Protein AF-A0A7S1VS96-F1 (afdb_monomer_lite)

pLDDT: mean 72.99, std 24.32, range [34.59, 98.38]

Radius of gyration: 31.75 Å; chains: 1; bounding box: 62×70×64 Å

Structure (mmCIF, N/CA/C/O backbone):
data_AF-A0A7S1VS96-F1
#
_entry.id   AF-A0A7S1VS96-F1
#
loop_
_atom_site.group_PDB
_atom_site.id
_atom_site.type_symbol
_atom_site.label_atom_id
_atom_site.label_alt_id
_atom_site.label_comp_id
_atom_site.label_asym_id
_atom_site.label_entity_id
_atom_site.label_seq_id
_atom_site.pdbx_PDB_ins_code
_atom_site.Cartn_x
_atom_site.Cartn_y
_atom_site.Cartn_z
_atom_site.occupancy
_atom_site.B_iso_or_equiv
_atom_site.auth_seq_id
_atom_site.auth_comp_id
_atom_site.auth_asym_id
_atom_site.auth_atom_id
_atom_site.pdbx_PDB_model_num
ATOM 1 N N . TRP A 1 1 ? -6.668 -5.738 -14.631 1.00 80.56 1 TRP A N 1
ATOM 2 C CA . TRP A 1 1 ? -6.731 -5.222 -13.252 1.00 80.56 1 TRP A CA 1
ATOM 3 C C . TRP A 1 1 ? -5.543 -4.305 -13.036 1.00 80.56 1 TRP A C 1
ATOM 5 O O . TRP A 1 1 ? -4.427 -4.795 -13.108 1.00 80.56 1 TRP A O 1
ATOM 15 N N . GLU A 1 2 ? -5.762 -3.003 -12.850 1.00 93.81 2 GLU A N 1
ATOM 16 C CA . GLU A 1 2 ? -4.681 -2.027 -12.593 1.00 93.81 2 GLU A CA 1
ATOM 17 C C . GLU A 1 2 ? -4.220 -2.038 -11.129 1.00 93.81 2 GLU A C 1
ATOM 19 O O . GLU A 1 2 ? -3.064 -1.761 -10.830 1.00 93.81 2 GLU A O 1
ATOM 24 N N . LEU A 1 3 ? -5.107 -2.437 -10.219 1.00 96.62 3 LEU A N 1
ATOM 25 C CA . LEU A 1 3 ? -4.801 -2.693 -8.820 1.00 96.62 3 LEU A CA 1
ATOM 26 C C . LEU A 1 3 ? -5.069 -4.166 -8.520 1.00 96.62 3 LEU A C 1
ATOM 28 O O . LEU A 1 3 ? -6.156 -4.679 -8.786 1.00 96.62 3 LEU A O 1
ATOM 32 N N . SER A 1 4 ? -4.073 -4.837 -7.962 1.00 96.31 4 SER A N 1
ATOM 33 C CA . SER A 1 4 ? -4.179 -6.201 -7.454 1.00 96.31 4 SER A CA 1
ATOM 34 C C . SER A 1 4 ? -3.946 -6.181 -5.949 1.00 96.31 4 SER A C 1
ATOM 36 O O . SER A 1 4 ? -2.956 -5.612 -5.497 1.00 96.31 4 SER A O 1
ATOM 38 N N . SER A 1 5 ? -4.868 -6.745 -5.164 1.00 96.62 5 SER A N 1
ATOM 39 C CA . SER A 1 5 ? -4.817 -6.694 -3.699 1.00 96.62 5 SER A CA 1
ATOM 40 C C . SER A 1 5 ? -5.114 -8.048 -3.054 1.00 96.62 5 SER A C 1
ATOM 42 O O . SER A 1 5 ? -5.82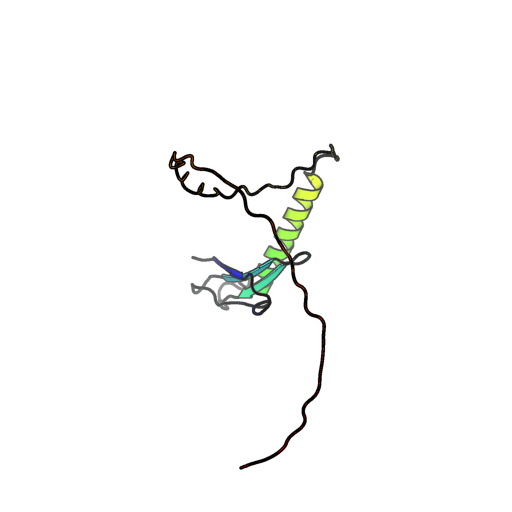7 -8.879 -3.617 1.00 96.62 5 SER A O 1
ATOM 44 N N . SER A 1 6 ? -4.564 -8.276 -1.861 1.00 94.56 6 SER A N 1
ATOM 45 C CA . SER A 1 6 ? -4.877 -9.457 -1.057 1.00 94.56 6 SER A CA 1
ATOM 46 C C . SER A 1 6 ? -4.700 -9.192 0.433 1.00 94.56 6 SER A C 1
ATOM 48 O O . SER A 1 6 ? -3.685 -8.624 0.847 1.00 94.56 6 SER A O 1
ATOM 50 N N . HIS A 1 7 ? -5.633 -9.703 1.230 1.00 93.06 7 HIS A N 1
ATOM 51 C CA . HIS A 1 7 ? -5.493 -9.792 2.677 1.00 93.06 7 HIS A CA 1
ATOM 52 C C . HIS A 1 7 ? -4.879 -11.141 3.073 1.00 93.06 7 HIS A C 1
ATOM 54 O O . HIS A 1 7 ? -5.353 -12.186 2.621 1.00 93.06 7 HIS A O 1
ATOM 60 N N . CYS A 1 8 ? -3.876 -11.139 3.950 1.00 83.31 8 CYS A N 1
ATOM 61 C CA . CYS A 1 8 ? -3.430 -12.348 4.643 1.00 83.31 8 CYS A CA 1
ATOM 62 C C . CYS A 1 8 ? -3.899 -12.283 6.098 1.00 83.31 8 CYS A C 1
ATOM 64 O O . CYS A 1 8 ? -3.873 -11.209 6.670 1.00 83.31 8 CYS A O 1
ATOM 66 N N . GLY A 1 9 ? -4.330 -13.403 6.689 1.00 80.31 9 GLY A N 1
ATOM 67 C CA . GLY A 1 9 ? -4.730 -13.481 8.106 1.00 80.31 9 GLY A CA 1
ATOM 68 C C . GLY A 1 9 ? -3.772 -14.292 8.987 1.00 80.31 9 GLY A C 1
ATOM 69 O O . GLY A 1 9 ? -4.055 -14.515 10.159 1.00 80.31 9 GLY A O 1
ATOM 70 N N . SER A 1 10 ? -2.662 -14.784 8.424 1.00 84.25 10 SER A N 1
ATOM 71 C CA . SER A 1 10 ? -1.649 -15.547 9.159 1.00 84.25 10 SER A CA 1
ATOM 72 C C . SER A 1 10 ? -0.472 -14.662 9.567 1.00 84.25 10 SER A C 1
ATOM 74 O O . SER A 1 10 ? 0.185 -14.077 8.707 1.00 84.25 10 SER A O 1
ATOM 76 N N . ALA A 1 11 ? -0.142 -14.636 10.862 1.00 78.25 11 ALA A N 1
ATOM 77 C CA . ALA A 1 11 ? 1.008 -13.898 11.399 1.00 78.25 11 ALA A CA 1
ATOM 78 C C . ALA A 1 11 ? 2.358 -14.357 10.810 1.00 78.25 11 ALA A C 1
ATOM 80 O O . ALA A 1 11 ? 3.322 -13.596 10.779 1.00 78.25 11 ALA A O 1
ATOM 81 N N . SER A 1 12 ? 2.434 -15.584 10.278 1.00 81.94 12 SER A N 1
ATOM 82 C CA . SER A 1 12 ? 3.621 -16.083 9.564 1.00 81.94 12 SER A CA 1
ATOM 83 C C . SER A 1 12 ? 3.935 -15.303 8.277 1.00 81.94 12 SER A C 1
ATOM 85 O O . SER A 1 12 ? 5.002 -15.488 7.700 1.00 81.94 12 SER A O 1
ATOM 87 N N . LEU A 1 13 ? 3.011 -14.455 7.816 1.00 81.44 13 LEU A N 1
ATOM 88 C CA . LEU A 1 13 ? 3.060 -13.712 6.557 1.00 81.44 13 LEU A CA 1
ATOM 89 C C . LEU A 1 13 ? 2.847 -12.202 6.775 1.00 81.44 13 LEU A C 1
ATOM 91 O O . LEU A 1 13 ? 2.340 -11.504 5.901 1.00 81.44 13 LEU A O 1
ATOM 95 N N . ASP A 1 14 ? 3.275 -11.685 7.929 1.00 78.12 14 ASP A N 1
ATOM 96 C CA . ASP A 1 14 ? 3.108 -10.287 8.363 1.00 78.12 14 ASP A CA 1
ATOM 97 C C . ASP A 1 14 ? 3.582 -9.214 7.362 1.00 78.12 14 ASP A C 1
ATOM 99 O O . ASP A 1 14 ? 3.107 -8.077 7.407 1.00 78.12 14 ASP A O 1
ATOM 103 N N . PHE A 1 15 ? 4.509 -9.575 6.469 1.00 84.62 15 PHE A N 1
ATOM 104 C CA . PHE A 1 15 ? 5.050 -8.728 5.399 1.00 84.62 15 PHE A CA 1
ATOM 105 C C . PHE A 1 15 ? 4.867 -9.352 4.011 1.00 84.62 15 PHE A C 1
ATOM 107 O O . PHE A 1 15 ? 5.680 -9.129 3.110 1.00 84.62 15 PHE A O 1
ATOM 114 N N . PHE A 1 16 ? 3.817 -10.154 3.830 1.00 88.88 16 PHE A N 1
ATOM 115 C CA . PHE A 1 16 ? 3.488 -10.727 2.533 1.00 88.88 16 PHE A CA 1
ATOM 116 C C . PHE A 1 16 ? 3.254 -9.636 1.487 1.00 88.88 16 PHE A C 1
ATOM 118 O O . PHE A 1 16 ? 2.539 -8.661 1.713 1.00 88.88 16 PHE A O 1
ATOM 125 N N . GLY A 1 17 ? 3.845 -9.843 0.318 1.00 90.81 17 GLY A N 1
ATOM 126 C CA . GLY A 1 17 ? 3.681 -8.993 -0.843 1.00 90.81 17 GLY A CA 1
ATOM 127 C C . GLY A 1 17 ? 3.798 -9.822 -2.112 1.00 90.81 17 GLY A C 1
ATOM 128 O O . GLY A 1 17 ? 4.325 -10.934 -2.117 1.00 90.81 17 GLY A O 1
ATOM 129 N N . PHE A 1 18 ? 3.292 -9.265 -3.197 1.00 95.00 18 PHE A N 1
ATOM 130 C CA . PHE A 1 18 ? 3.339 -9.847 -4.530 1.00 95.00 18 PHE A CA 1
ATOM 131 C C . PHE A 1 18 ? 3.468 -8.704 -5.535 1.00 95.00 18 PHE A C 1
ATOM 133 O O . PHE A 1 18 ? 3.149 -7.559 -5.214 1.00 95.00 18 PHE A O 1
ATOM 140 N N . GLY A 1 19 ? 3.996 -8.993 -6.724 1.00 95.44 19 GLY A N 1
ATOM 141 C CA . GLY A 1 19 ? 4.141 -7.999 -7.788 1.00 95.44 19 GLY A CA 1
ATOM 142 C C . GLY A 1 19 ? 2.797 -7.611 -8.419 1.00 95.44 19 GLY A C 1
ATOM 143 O O . GLY A 1 19 ? 1.818 -8.342 -8.273 1.00 95.44 19 GLY A O 1
ATOM 144 N N . PRO A 1 20 ? 2.736 -6.499 -9.164 1.00 96.38 20 PRO A N 1
ATOM 145 C CA . PRO A 1 20 ? 1.543 -6.144 -9.923 1.00 96.38 20 PRO A CA 1
ATOM 146 C C . PRO A 1 20 ? 1.240 -7.189 -11.009 1.00 96.38 20 PRO A C 1
ATOM 148 O O . PRO A 1 20 ? 2.146 -7.746 -11.629 1.00 96.38 20 PRO A O 1
ATOM 151 N N . VAL A 1 21 ? -0.047 -7.429 -11.277 1.00 96.69 21 VAL A N 1
ATOM 152 C CA . VAL A 1 21 ? -0.503 -8.398 -12.301 1.00 96.69 21 VAL A CA 1
ATOM 153 C C . VAL A 1 21 ? -0.514 -7.834 -13.729 1.00 96.69 21 VAL A C 1
ATOM 155 O O . VAL A 1 21 ? -0.772 -8.565 -14.683 1.00 96.69 21 VAL A O 1
ATOM 158 N N . VAL A 1 22 ? -0.242 -6.535 -13.885 1.00 95.50 22 VAL A N 1
ATOM 159 C CA . VAL A 1 22 ? -0.097 -5.836 -15.171 1.00 95.50 22 VAL A CA 1
ATOM 160 C C . VAL A 1 22 ? 1.093 -4.878 -15.120 1.00 95.50 22 VAL A C 1
ATOM 162 O O . VAL A 1 22 ? 1.539 -4.495 -14.040 1.00 95.50 22 VAL A O 1
ATOM 165 N N . LYS A 1 23 ? 1.605 -4.483 -16.292 1.00 93.44 23 LYS A N 1
ATOM 166 C CA . LYS A 1 23 ? 2.814 -3.654 -16.435 1.00 93.44 23 LYS A CA 1
ATOM 167 C C . LYS A 1 23 ? 2.731 -2.329 -15.667 1.00 93.44 23 LYS A C 1
ATOM 169 O O . LYS A 1 23 ? 3.677 -1.991 -14.965 1.00 93.44 23 LYS A O 1
ATOM 174 N N . ASP A 1 24 ? 1.596 -1.645 -15.779 1.00 93.31 24 ASP A N 1
ATOM 175 C CA . ASP A 1 24 ? 1.403 -0.276 -15.288 1.00 93.31 24 ASP A CA 1
ATOM 176 C C . ASP A 1 24 ? 0.520 -0.243 -14.024 1.00 93.31 24 ASP A C 1
ATOM 178 O O . ASP A 1 24 ? -0.176 0.732 -13.750 1.00 93.31 24 ASP A O 1
ATOM 182 N N . GLY A 1 25 ? 0.510 -1.340 -13.260 1.00 95.50 25 GLY A N 1
ATOM 183 C CA . GLY A 1 25 ? -0.363 -1.523 -12.100 1.00 95.50 25 GLY A CA 1
ATOM 184 C C . GLY A 1 25 ? 0.366 -1.591 -10.761 1.00 95.50 25 GLY A C 1
ATOM 185 O O . GLY A 1 25 ? 1.591 -1.522 -10.691 1.00 95.50 25 GLY A O 1
ATOM 186 N N . PHE A 1 26 ? -0.412 -1.800 -9.698 1.00 97.56 26 PHE A N 1
ATOM 187 C CA . PHE A 1 26 ? 0.070 -1.948 -8.323 1.00 97.56 26 PHE A CA 1
ATOM 188 C C . PHE A 1 26 ? -0.300 -3.314 -7.727 1.00 97.56 26 PHE A C 1
ATOM 190 O O . PHE A 1 26 ? -1.392 -3.845 -7.962 1.00 97.56 26 PHE A O 1
ATOM 197 N N . GLY A 1 27 ? 0.609 -3.875 -6.930 1.00 97.50 27 GLY A N 1
ATOM 198 C CA . GLY A 1 27 ? 0.359 -5.009 -6.038 1.00 97.50 27 GLY A CA 1
ATOM 199 C C . GLY A 1 27 ? 0.269 -4.529 -4.590 1.00 97.50 27 GLY A C 1
ATOM 200 O O . GLY A 1 27 ? 1.148 -3.801 -4.134 1.00 97.50 27 GLY A O 1
ATOM 201 N N . VAL A 1 28 ? -0.787 -4.911 -3.869 1.00 97.19 28 VAL A N 1
ATOM 202 C CA . VAL A 1 28 ? -1.010 -4.514 -2.470 1.00 97.19 28 VAL A CA 1
ATOM 203 C C . VAL A 1 28 ? -1.301 -5.732 -1.598 1.00 97.19 28 VAL A C 1
ATOM 205 O O . VAL A 1 28 ? -2.398 -6.291 -1.618 1.00 97.19 28 VAL A O 1
ATOM 208 N N . GLY A 1 29 ? -0.321 -6.125 -0.791 1.00 96.12 29 GLY A N 1
ATOM 209 C CA . GLY A 1 29 ? -0.523 -7.063 0.311 1.00 96.12 29 GLY A CA 1
ATOM 210 C C . GLY A 1 29 ? -0.854 -6.296 1.586 1.00 96.12 29 GLY A C 1
ATOM 211 O O . GLY A 1 29 ? -0.195 -5.301 1.881 1.00 96.12 29 GLY A O 1
ATOM 212 N N . TYR A 1 30 ? -1.859 -6.728 2.346 1.00 95.38 30 TYR A N 1
ATOM 213 C CA . TYR A 1 30 ? -2.141 -6.121 3.646 1.00 95.38 30 TYR A CA 1
ATOM 214 C C . TYR A 1 30 ? -2.581 -7.132 4.708 1.00 95.38 30 TYR A C 1
ATOM 216 O O . TYR A 1 30 ? -3.111 -8.203 4.406 1.00 95.38 30 TYR A O 1
ATOM 224 N N . MET A 1 31 ? -2.354 -6.764 5.965 1.00 94.31 31 MET A N 1
ATOM 225 C CA . MET A 1 31 ? -2.723 -7.522 7.159 1.00 94.31 31 MET A CA 1
ATOM 226 C C . MET A 1 31 ? -3.341 -6.556 8.159 1.00 94.31 31 MET A C 1
ATOM 228 O O . MET A 1 31 ? -2.686 -5.601 8.589 1.00 94.31 31 MET A O 1
ATOM 232 N N . ILE A 1 32 ? -4.589 -6.812 8.536 1.00 93.25 32 ILE A N 1
ATOM 233 C CA . ILE A 1 32 ? -5.269 -6.038 9.572 1.00 93.25 32 ILE A CA 1
ATOM 234 C C . ILE A 1 32 ? -4.938 -6.672 10.922 1.00 93.25 32 ILE A C 1
ATOM 236 O O . ILE A 1 32 ? -5.191 -7.855 11.144 1.00 93.25 32 ILE A O 1
ATOM 240 N N . LYS A 1 33 ? -4.366 -5.875 11.821 1.00 90.94 33 LYS A N 1
ATOM 241 C CA . LYS A 1 33 ? -4.112 -6.233 13.217 1.00 90.94 33 LYS A CA 1
ATOM 242 C C . LYS A 1 33 ? -5.011 -5.393 14.120 1.00 90.94 33 LYS A C 1
ATOM 244 O O . LYS A 1 33 ? -5.760 -4.547 13.641 1.00 90.94 33 LYS A O 1
ATOM 249 N N . ASN A 1 34 ? -4.929 -5.627 15.427 1.00 92.31 34 ASN A N 1
ATOM 250 C CA . ASN A 1 34 ? -5.772 -4.926 16.398 1.00 92.31 34 ASN A CA 1
ATOM 251 C C . ASN A 1 34 ? -5.593 -3.401 16.336 1.00 92.31 34 ASN A C 1
ATOM 253 O O . ASN A 1 34 ? -6.583 -2.684 16.259 1.00 92.31 34 ASN A O 1
ATOM 257 N N . ASP A 1 35 ? -4.344 -2.926 16.312 1.00 93.62 35 ASP A N 1
ATOM 258 C CA . ASP A 1 35 ? -4.031 -1.490 16.408 1.00 93.62 35 ASP A CA 1
ATOM 259 C C . ASP A 1 35 ? -3.320 -0.936 15.165 1.00 93.62 35 ASP A C 1
ATOM 261 O O . ASP A 1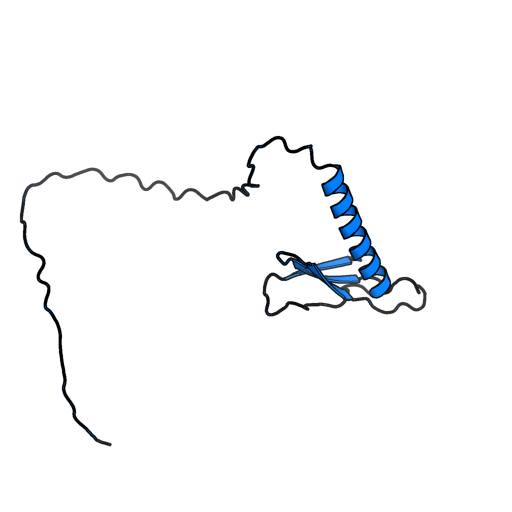 35 ? -3.050 0.260 15.067 1.00 93.62 35 ASP A O 1
ATOM 265 N N . THR A 1 36 ? -2.973 -1.800 14.209 1.00 93.12 36 THR A N 1
ATOM 266 C CA . THR A 1 36 ? -2.201 -1.426 13.021 1.00 93.12 36 THR A CA 1
ATOM 267 C C . THR A 1 36 ? -2.683 -2.162 11.780 1.00 93.12 36 THR A C 1
ATOM 269 O O . THR A 1 36 ? -3.279 -3.236 11.852 1.00 93.12 36 THR A O 1
ATOM 272 N N . ILE A 1 37 ? -2.387 -1.594 10.612 1.00 94.12 37 ILE A N 1
ATOM 273 C CA . ILE A 1 37 ? -2.533 -2.276 9.328 1.00 94.12 37 ILE A CA 1
ATOM 274 C C . ILE A 1 37 ? -1.151 -2.312 8.689 1.00 94.12 37 ILE A C 1
ATOM 276 O O . ILE A 1 37 ? -0.586 -1.269 8.359 1.00 94.12 37 ILE A O 1
ATOM 280 N N . ASN A 1 38 ? -0.600 -3.510 8.515 1.00 94.38 38 ASN A N 1
ATOM 281 C CA . ASN A 1 38 ? 0.629 -3.677 7.751 1.00 94.38 38 ASN A CA 1
ATOM 282 C C . ASN A 1 38 ? 0.268 -3.660 6.265 1.00 94.38 38 ASN A C 1
ATOM 284 O O . ASN A 1 38 ? -0.584 -4.440 5.842 1.00 94.38 38 ASN A O 1
ATOM 288 N N . VAL A 1 39 ? 0.917 -2.801 5.478 1.00 95.69 39 VAL A N 1
ATOM 289 C CA . VAL A 1 39 ? 0.681 -2.676 4.033 1.00 95.69 39 VAL A CA 1
ATOM 290 C C . VAL A 1 39 ? 2.006 -2.798 3.284 1.00 95.69 39 VAL A C 1
ATOM 292 O O . VAL A 1 39 ? 2.959 -2.076 3.568 1.00 95.69 39 VAL A O 1
ATOM 295 N N . GLN A 1 40 ? 2.050 -3.701 2.310 1.00 96.62 40 GLN A N 1
ATOM 296 C CA . GLN A 1 40 ? 3.129 -3.889 1.345 1.00 96.62 40 GLN A CA 1
ATOM 297 C C . GLN A 1 40 ? 2.640 -3.434 -0.026 1.00 96.62 40 GLN A C 1
ATOM 299 O O . GLN A 1 40 ? 1.672 -3.984 -0.552 1.00 96.62 40 GLN A O 1
ATOM 304 N N . VAL A 1 41 ? 3.319 -2.448 -0.611 1.00 97.56 41 VAL A N 1
ATOM 305 C CA . VAL A 1 41 ? 2.994 -1.912 -1.937 1.00 97.56 41 VAL A CA 1
ATOM 306 C C . VAL A 1 41 ? 4.129 -2.219 -2.898 1.00 97.56 41 VAL A C 1
ATOM 308 O O . VAL A 1 41 ? 5.287 -1.906 -2.628 1.00 97.56 41 VAL A O 1
ATOM 311 N N . THR A 1 42 ? 3.792 -2.781 -4.051 1.00 97.06 42 THR A N 1
ATOM 312 C CA . THR A 1 42 ? 4.733 -3.043 -5.136 1.00 97.06 42 THR A CA 1
ATOM 313 C C . THR A 1 42 ? 4.229 -2.426 -6.436 1.00 97.06 42 THR A C 1
ATOM 315 O O . THR A 1 42 ? 3.029 -2.299 -6.680 1.00 97.06 42 THR A O 1
ATOM 318 N N . THR A 1 43 ? 5.167 -2.027 -7.284 1.00 96.81 43 THR A N 1
ATOM 319 C CA . THR A 1 43 ? 4.909 -1.586 -8.654 1.00 96.81 43 THR A CA 1
ATOM 320 C C . THR A 1 43 ? 6.153 -1.839 -9.501 1.00 96.81 43 THR A C 1
ATOM 322 O O . THR A 1 43 ? 7.244 -2.049 -8.961 1.00 96.81 43 THR A O 1
ATOM 325 N N . ARG A 1 44 ? 6.008 -1.814 -10.826 1.00 93.94 44 ARG A N 1
ATOM 326 C CA . ARG A 1 44 ? 7.142 -1.749 -11.746 1.00 93.94 44 ARG A CA 1
ATOM 327 C C . ARG A 1 44 ? 7.512 -0.283 -11.975 1.00 93.94 44 ARG A C 1
ATOM 329 O O . ARG A 1 44 ? 6.640 0.568 -12.047 1.00 93.94 44 ARG A O 1
ATOM 336 N N . ALA A 1 45 ? 8.800 0.016 -12.114 1.00 87.81 45 ALA A N 1
ATOM 337 C CA . ALA A 1 45 ? 9.227 1.353 -12.513 1.00 87.81 45 ALA A CA 1
ATOM 338 C C . ALA A 1 45 ? 8.858 1.610 -13.985 1.00 87.81 45 ALA A C 1
ATOM 340 O O . ALA A 1 45 ? 9.225 0.821 -14.863 1.00 87.81 45 ALA A O 1
ATOM 341 N N . LEU A 1 46 ? 8.144 2.708 -14.241 1.00 88.19 46 LEU A N 1
ATOM 342 C CA . LEU A 1 46 ? 7.774 3.168 -15.578 1.00 88.19 46 LEU A CA 1
ATOM 343 C C . LEU A 1 46 ? 8.605 4.410 -15.943 1.00 88.19 46 LEU A C 1
ATOM 345 O O . LEU A 1 46 ? 8.588 5.375 -15.179 1.00 88.19 46 LEU A O 1
ATOM 349 N N . PRO A 1 47 ? 9.287 4.432 -17.103 1.00 87.19 47 PRO A N 1
ATOM 350 C CA . PRO A 1 47 ? 10.042 5.605 -17.553 1.00 87.19 47 PRO A CA 1
ATOM 351 C C . PRO A 1 47 ? 9.176 6.861 -17.724 1.00 87.19 47 PRO A C 1
ATOM 353 O O . PRO A 1 47 ? 9.608 7.958 -17.384 1.00 87.19 47 PRO A O 1
ATOM 356 N N . ASP A 1 48 ? 7.941 6.687 -18.198 1.00 90.56 48 ASP A N 1
ATOM 357 C CA . ASP A 1 48 ? 7.058 7.792 -18.597 1.00 90.56 48 ASP A CA 1
ATOM 358 C C . ASP A 1 48 ? 6.119 8.268 -17.470 1.00 90.56 48 ASP A C 1
ATOM 360 O O . ASP A 1 48 ? 5.293 9.155 -17.677 1.00 90.56 48 ASP A O 1
ATOM 364 N N . ALA A 1 49 ? 6.220 7.684 -16.269 1.00 86.25 49 ALA A N 1
ATOM 365 C CA . ALA A 1 49 ? 5.317 7.965 -15.154 1.00 86.25 49 ALA A CA 1
ATOM 366 C C . ALA A 1 49 ? 6.085 8.113 -13.823 1.00 86.25 49 ALA A C 1
ATOM 368 O O . ALA A 1 49 ? 6.051 7.216 -12.981 1.00 86.25 49 ALA A O 1
ATOM 369 N N . PRO A 1 50 ? 6.752 9.258 -13.577 1.00 83.38 50 PRO A N 1
ATOM 370 C CA . PRO A 1 50 ? 7.615 9.458 -12.404 1.00 83.38 50 PRO A CA 1
ATOM 371 C C . PRO A 1 50 ? 6.864 9.423 -11.065 1.00 83.38 50 PRO A C 1
ATOM 373 O O . PRO A 1 50 ? 7.458 9.156 -10.024 1.00 83.38 50 PRO A O 1
ATOM 376 N N . HIS A 1 51 ? 5.552 9.673 -11.076 1.00 85.69 51 HIS A N 1
ATOM 377 C CA . HIS A 1 51 ? 4.700 9.577 -9.888 1.00 85.69 51 HIS A CA 1
ATOM 378 C C . HIS A 1 51 ? 4.142 8.163 -9.658 1.00 85.69 51 HIS A C 1
ATOM 380 O O . HIS A 1 51 ? 3.574 7.895 -8.598 1.00 85.69 51 HIS A O 1
ATOM 386 N N . HIS A 1 52 ? 4.331 7.241 -10.610 1.00 91.25 52 HIS A N 1
ATOM 387 C CA . HIS A 1 52 ? 3.938 5.837 -10.491 1.00 91.25 52 HIS A CA 1
ATOM 388 C C . HIS A 1 52 ? 4.984 5.071 -9.681 1.00 91.25 52 HIS A C 1
ATOM 390 O O . HIS A 1 52 ? 5.828 4.342 -10.194 1.00 91.25 52 HIS A O 1
ATOM 396 N N . THR A 1 53 ? 4.979 5.311 -8.372 1.00 95.81 53 THR A N 1
ATOM 397 C CA . THR A 1 53 ? 5.922 4.693 -7.440 1.00 95.81 53 THR A CA 1
ATOM 398 C C . THR A 1 53 ? 5.179 4.065 -6.275 1.00 95.81 53 THR A C 1
ATOM 400 O O . THR A 1 53 ? 4.142 4.563 -5.830 1.00 95.81 53 THR A O 1
ATOM 403 N N . ALA A 1 54 ? 5.737 2.979 -5.739 1.00 95.88 54 ALA A N 1
ATOM 404 C CA . ALA A 1 54 ? 5.179 2.321 -4.563 1.00 95.88 54 ALA A CA 1
ATOM 405 C C . ALA A 1 54 ? 5.103 3.278 -3.364 1.00 95.88 54 ALA A C 1
ATOM 407 O O . ALA A 1 54 ? 4.133 3.241 -2.618 1.00 95.88 54 ALA A O 1
ATOM 408 N N . VAL A 1 55 ? 6.086 4.175 -3.213 1.00 96.06 55 VAL A N 1
ATOM 409 C CA . VAL A 1 55 ? 6.142 5.154 -2.116 1.00 96.06 55 VAL A CA 1
ATOM 410 C C . VAL A 1 55 ? 5.025 6.187 -2.230 1.00 96.06 55 VAL A C 1
ATOM 412 O O . VAL A 1 55 ? 4.321 6.434 -1.2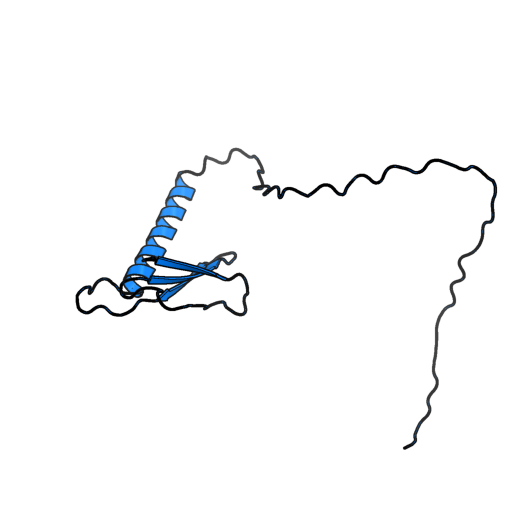50 1.00 96.06 55 VAL A O 1
ATOM 415 N N . ALA A 1 56 ? 4.823 6.767 -3.417 1.00 95.56 56 ALA A N 1
ATOM 416 C CA . ALA A 1 56 ? 3.742 7.726 -3.635 1.00 95.56 56 ALA A CA 1
ATOM 417 C C . ALA A 1 56 ? 2.374 7.085 -3.363 1.00 95.56 56 ALA A C 1
ATOM 419 O O . ALA A 1 56 ? 1.547 7.659 -2.655 1.00 95.56 56 ALA A O 1
ATOM 420 N N . PHE A 1 57 ? 2.164 5.859 -3.849 1.00 96.94 57 PHE A N 1
ATOM 421 C CA . PHE A 1 57 ? 0.908 5.150 -3.631 1.00 96.94 57 PHE A CA 1
ATOM 422 C C . PHE A 1 57 ? 0.708 4.725 -2.166 1.00 96.94 57 PHE A C 1
ATOM 424 O O . PHE A 1 57 ? -0.374 4.922 -1.619 1.00 96.94 57 PHE A O 1
ATOM 431 N N . ALA A 1 58 ? 1.748 4.241 -1.482 1.00 97.12 58 ALA A N 1
ATOM 432 C CA . ALA A 1 58 ? 1.694 3.939 -0.048 1.00 97.12 58 ALA A CA 1
ATOM 433 C C . ALA A 1 58 ? 1.364 5.187 0.790 1.00 97.12 58 ALA A C 1
ATOM 435 O O . ALA A 1 58 ? 0.569 5.118 1.727 1.00 97.12 58 ALA A O 1
ATOM 436 N N . THR A 1 59 ? 1.915 6.343 0.410 1.00 98.00 59 THR A N 1
ATOM 437 C CA . THR A 1 59 ? 1.613 7.634 1.047 1.00 98.00 59 THR A CA 1
ATOM 438 C C . THR A 1 59 ? 0.149 8.021 0.840 1.00 98.00 59 THR A C 1
ATOM 440 O O . THR A 1 59 ? -0.511 8.470 1.776 1.00 98.00 59 THR A O 1
ATOM 443 N N . ALA A 1 60 ? -0.386 7.805 -0.365 1.00 97.62 60 ALA A N 1
ATOM 444 C CA . ALA A 1 60 ? -1.796 8.043 -0.658 1.00 97.62 60 ALA A CA 1
ATOM 445 C C . ALA A 1 60 ? -2.717 7.132 0.173 1.00 97.62 60 ALA A C 1
ATOM 447 O O . ALA A 1 60 ? -3.690 7.623 0.742 1.00 97.62 60 ALA A O 1
ATOM 448 N N . ILE A 1 61 ? -2.382 5.842 0.312 1.00 97.88 61 ILE A N 1
ATOM 449 C CA . ILE A 1 61 ? -3.118 4.904 1.178 1.00 97.88 61 ILE A CA 1
ATOM 450 C C . ILE A 1 61 ? -3.105 5.394 2.629 1.00 97.88 61 ILE A C 1
ATOM 452 O O . ILE A 1 61 ? -4.158 5.470 3.256 1.00 97.88 61 ILE A O 1
ATOM 456 N N . HIS A 1 62 ? -1.937 5.764 3.156 1.00 98.06 62 HIS A N 1
ATOM 457 C CA . HIS A 1 62 ? -1.808 6.255 4.526 1.00 98.06 62 HIS A CA 1
ATOM 458 C C . HIS A 1 62 ? -2.686 7.493 4.777 1.00 98.06 62 HIS A C 1
ATOM 460 O O . HIS A 1 62 ? -3.484 7.512 5.715 1.00 98.06 62 HIS A O 1
ATOM 466 N N . THR A 1 63 ? -2.615 8.492 3.895 1.00 98.38 63 THR A N 1
ATOM 467 C CA . THR A 1 63 ? -3.447 9.703 3.983 1.00 98.38 63 THR A CA 1
ATOM 468 C C . THR A 1 63 ? -4.938 9.387 3.865 1.00 98.38 63 THR A C 1
ATOM 470 O O . THR A 1 63 ? -5.748 9.948 4.606 1.00 98.38 63 THR A O 1
ATOM 473 N N . ALA A 1 64 ? -5.321 8.464 2.978 1.00 98.31 64 ALA A N 1
ATOM 474 C CA . ALA A 1 64 ? -6.709 8.040 2.828 1.00 98.31 64 ALA A CA 1
ATOM 475 C C . ALA A 1 64 ? -7.241 7.371 4.105 1.00 98.31 64 ALA A C 1
ATOM 477 O O . ALA A 1 64 ? -8.339 7.700 4.549 1.00 98.31 64 ALA A O 1
ATOM 478 N N . LEU A 1 65 ? -6.458 6.491 4.737 1.00 97.19 65 LEU A N 1
ATOM 479 C CA . LEU A 1 65 ? -6.841 5.840 5.994 1.00 97.19 65 LEU A CA 1
ATOM 480 C C . LEU A 1 65 ? -7.021 6.850 7.133 1.00 97.19 65 LEU A C 1
ATOM 482 O O . LEU A 1 65 ? -8.015 6.775 7.854 1.00 97.19 65 LEU A O 1
ATOM 486 N N . LEU A 1 66 ? -6.120 7.830 7.259 1.00 97.00 66 LEU A N 1
ATOM 487 C CA . LEU A 1 66 ? -6.269 8.915 8.236 1.00 97.00 66 LEU A CA 1
ATOM 488 C C . LEU A 1 66 ? -7.507 9.773 7.958 1.00 97.00 66 LEU A C 1
ATOM 490 O O . LEU A 1 66 ? -8.230 10.141 8.881 1.00 97.00 66 LEU A O 1
ATOM 494 N N . THR A 1 67 ? -7.795 10.041 6.685 1.00 98.25 67 THR A N 1
ATOM 495 C CA . THR A 1 67 ? -8.996 10.785 6.284 1.00 98.25 67 THR A CA 1
ATOM 496 C C . THR A 1 67 ? -10.263 10.023 6.668 1.00 98.25 67 THR A C 1
ATOM 498 O O . THR A 1 67 ? -11.180 10.600 7.247 1.00 98.25 67 THR A O 1
ATOM 501 N N . ILE A 1 68 ? -10.308 8.712 6.408 1.00 96.50 68 ILE A N 1
ATOM 502 C CA . ILE A 1 68 ? -11.428 7.849 6.803 1.00 96.50 68 ILE A CA 1
ATOM 503 C C . ILE A 1 68 ? -11.586 7.849 8.326 1.00 96.50 68 ILE A C 1
ATOM 505 O O . ILE A 1 68 ? -12.699 8.025 8.818 1.00 96.50 68 ILE A O 1
ATOM 509 N N . GLN A 1 69 ? -10.488 7.713 9.076 1.00 95.25 69 GLN A N 1
ATOM 510 C CA . GLN A 1 69 ? -10.515 7.781 10.536 1.00 95.25 69 GLN A CA 1
ATOM 511 C C . GLN A 1 69 ? -11.099 9.115 11.019 1.00 95.25 69 GLN A C 1
ATOM 513 O O . GLN A 1 69 ? -11.992 9.121 11.863 1.00 95.25 69 GLN A O 1
ATOM 518 N N . GLN A 1 70 ? -10.653 10.237 10.452 1.00 96.62 70 GLN A N 1
ATOM 519 C CA . GLN A 1 70 ? -11.161 11.561 10.800 1.00 96.62 70 GLN A CA 1
ATOM 520 C C . GLN A 1 70 ? -12.660 11.698 10.499 1.00 96.62 70 GLN A C 1
ATOM 522 O O . GLN A 1 70 ? -13.403 12.213 11.334 1.00 96.62 70 GLN A O 1
ATOM 527 N N . ILE A 1 71 ? -13.123 11.209 9.345 1.00 96.00 71 ILE A N 1
ATOM 528 C CA . ILE A 1 71 ? -14.548 11.222 8.987 1.00 96.00 71 ILE A CA 1
ATOM 529 C C . ILE A 1 71 ? -15.361 10.426 10.008 1.00 96.00 71 ILE A C 1
ATOM 531 O O . ILE A 1 71 ? -16.375 10.924 10.487 1.00 96.00 71 ILE A O 1
ATOM 535 N N . VAL A 1 72 ? -14.913 9.222 10.375 1.00 94.38 72 VAL A N 1
ATOM 536 C CA . VAL A 1 72 ? -15.606 8.376 11.358 1.00 94.38 72 VAL A CA 1
ATOM 537 C C . VAL A 1 72 ? -15.666 9.055 12.727 1.00 94.38 72 VAL A C 1
ATOM 539 O O . VAL A 1 72 ? -16.720 9.048 13.356 1.00 94.38 72 VAL A O 1
ATOM 542 N N . LEU A 1 73 ? -14.574 9.680 13.172 1.00 92.81 73 LEU A N 1
ATOM 543 C CA . LEU A 1 73 ? -14.526 10.384 14.456 1.00 92.81 73 LEU A CA 1
ATOM 544 C C . LEU A 1 73 ? -15.450 11.609 14.498 1.00 92.81 73 LEU A C 1
ATOM 546 O O . LEU A 1 73 ? -16.044 11.877 15.537 1.00 92.81 73 LEU A O 1
ATOM 550 N N . ILE A 1 74 ? -15.588 12.339 13.386 1.00 93.00 74 ILE A N 1
ATOM 551 C CA . ILE A 1 74 ? -16.472 13.514 13.292 1.00 93.00 74 ILE A CA 1
ATOM 552 C C . ILE A 1 74 ? -17.940 13.098 13.132 1.00 93.00 74 ILE A C 1
ATOM 554 O O . ILE A 1 74 ? -18.829 13.745 13.679 1.00 93.00 74 ILE A O 1
ATOM 558 N N . ALA A 1 75 ? -18.203 12.036 12.367 1.00 89.44 75 ALA A N 1
ATOM 559 C CA . ALA A 1 75 ? -19.551 11.545 12.097 1.00 89.44 75 ALA A CA 1
ATOM 560 C C . ALA A 1 75 ? -20.131 10.703 13.243 1.00 89.44 75 ALA A C 1
ATOM 562 O O . ALA A 1 75 ? -21.336 10.449 13.249 1.00 89.44 75 ALA A O 1
ATOM 563 N N . ALA A 1 76 ? -19.302 10.258 14.194 1.00 79.00 76 ALA A N 1
ATOM 564 C CA . ALA A 1 76 ? -19.758 9.539 15.373 1.00 79.00 76 ALA A CA 1
ATOM 565 C C . ALA A 1 76 ? -20.752 10.416 16.164 1.00 79.00 76 ALA A C 1
ATOM 567 O O . ALA A 1 76 ? -20.381 11.499 16.625 1.00 79.00 76 ALA 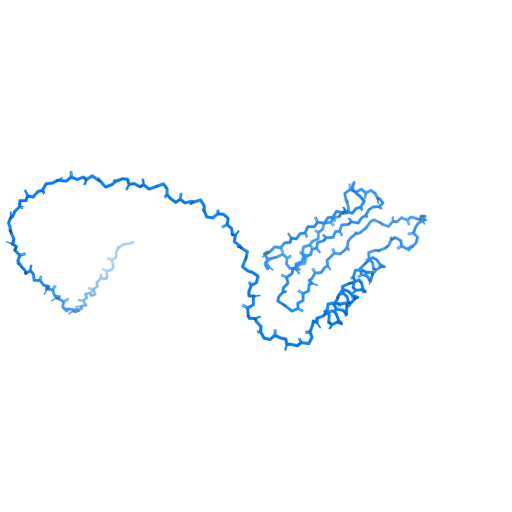A O 1
ATOM 568 N N . PRO A 1 77 ? -22.016 9.983 16.335 1.00 65.44 77 PRO A N 1
ATOM 569 C CA . PRO A 1 77 ? -22.973 10.704 17.166 1.00 65.44 77 PRO A CA 1
ATOM 570 C C . PRO A 1 77 ? -22.430 10.868 18.593 1.00 65.44 77 PRO A C 1
ATOM 572 O O . PRO A 1 77 ? -21.772 9.963 19.110 1.00 65.44 77 PRO A O 1
ATOM 575 N N . LEU A 1 78 ? -22.757 11.988 19.255 1.00 59.75 78 LEU A N 1
ATOM 576 C CA . LEU A 1 78 ? -22.581 12.158 20.707 1.00 59.75 78 LEU A CA 1
ATOM 577 C C . LEU A 1 78 ? -23.083 10.878 21.411 1.00 59.75 78 LEU A C 1
A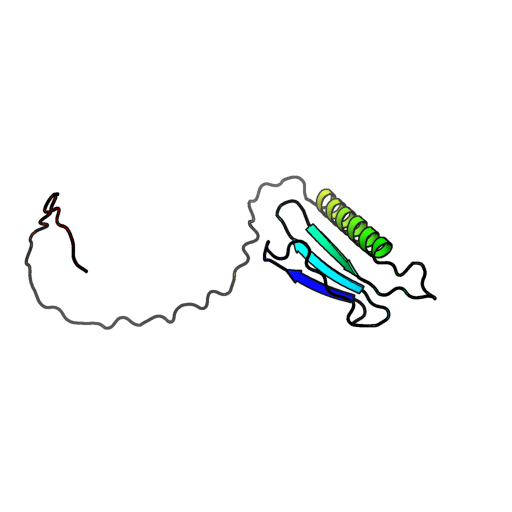TOM 579 O O . LEU A 1 78 ? -24.149 10.394 21.012 1.00 59.75 78 LEU A O 1
ATOM 583 N N . PRO A 1 79 ? -22.371 10.304 22.405 1.00 53.31 79 PRO A N 1
ATOM 584 C CA . PRO A 1 79 ? -22.693 8.983 22.934 1.00 53.31 79 PRO A CA 1
ATOM 585 C C . PRO A 1 79 ? -24.131 8.931 23.454 1.00 53.31 79 PRO A C 1
ATOM 587 O O . PRO A 1 79 ? -24.445 9.374 24.556 1.00 53.31 79 PRO A O 1
ATOM 590 N N . THR A 1 80 ? -25.010 8.349 22.647 1.00 54.88 80 THR A N 1
ATOM 591 C CA . THR A 1 80 ? -26.293 7.821 23.084 1.00 54.88 80 THR A CA 1
ATOM 592 C C . THR A 1 80 ? -26.052 6.338 23.288 1.00 54.88 80 THR A C 1
ATOM 594 O O . THR A 1 80 ? -25.779 5.581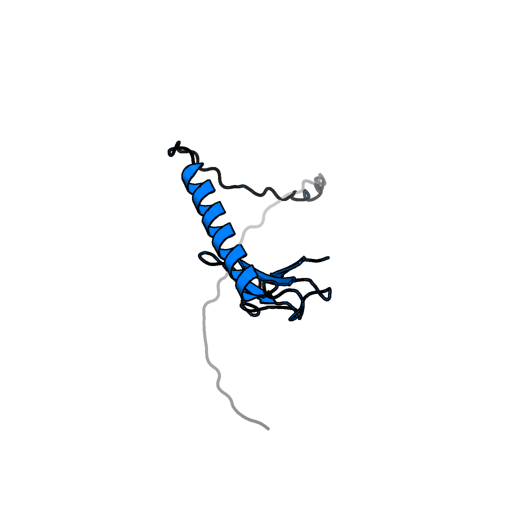 22.362 1.00 54.88 80 THR A O 1
ATOM 597 N N . HIS A 1 81 ? -26.005 5.958 24.558 1.00 53.19 81 HIS A N 1
ATOM 598 C CA . HIS A 1 81 ? -25.691 4.617 25.010 1.00 53.19 81 HIS A CA 1
ATOM 599 C C . HIS A 1 81 ? -26.620 3.577 24.366 1.00 53.19 81 HIS A C 1
ATOM 601 O O . HIS A 1 81 ? -27.771 3.447 24.774 1.00 53.19 81 HIS A O 1
ATOM 607 N N . VAL A 1 82 ? -26.102 2.784 23.427 1.00 54.12 82 VAL A N 1
ATOM 608 C CA . VAL A 1 82 ? -26.632 1.458 23.083 1.00 54.12 82 VAL A CA 1
ATOM 609 C C . VAL A 1 82 ? -25.470 0.526 22.717 1.00 54.12 82 VAL A C 1
ATOM 611 O O . VAL A 1 82 ? -24.690 0.851 21.821 1.00 54.12 82 VAL A O 1
ATOM 614 N N . PRO A 1 83 ? -25.313 -0.633 23.384 1.00 52.09 83 PRO A N 1
ATOM 615 C CA . PRO A 1 83 ? -24.316 -1.617 22.998 1.00 52.09 83 PRO A CA 1
ATOM 616 C C . PRO A 1 83 ? -24.848 -2.392 21.790 1.00 52.09 83 PRO A C 1
ATOM 618 O O . PRO A 1 83 ? -25.502 -3.418 21.942 1.00 52.09 83 PRO A O 1
ATOM 621 N N . SER A 1 84 ? -24.574 -1.903 20.583 1.00 50.62 84 SER A N 1
ATOM 622 C CA . SER A 1 84 ? -24.743 -2.703 19.370 1.00 50.62 84 SER A CA 1
ATOM 623 C C . SER A 1 84 ? -23.387 -3.253 18.971 1.00 50.62 84 SER A C 1
ATOM 625 O O . SER A 1 84 ? -22.646 -2.647 18.199 1.00 50.62 84 SER A O 1
ATOM 627 N N . ALA A 1 85 ? -23.061 -4.425 19.516 1.00 53.44 85 ALA A N 1
ATOM 628 C CA . ALA A 1 85 ? -22.143 -5.313 18.829 1.00 53.44 85 ALA A CA 1
ATOM 629 C C . ALA A 1 85 ? -22.675 -5.488 17.399 1.00 53.44 85 ALA A C 1
ATOM 631 O O . ALA A 1 85 ? -23.848 -5.814 17.210 1.00 53.44 85 ALA A O 1
ATOM 632 N N . LEU A 1 86 ? -21.832 -5.222 16.402 1.00 53.78 86 LEU A N 1
ATOM 633 C CA . LEU A 1 86 ? -22.058 -5.644 15.023 1.00 53.78 86 LEU A CA 1
ATOM 634 C C . LEU A 1 86 ? -22.093 -7.180 15.017 1.00 53.78 86 LEU A C 1
ATOM 636 O O . LEU A 1 86 ? -21.088 -7.848 14.792 1.00 53.78 86 LEU A O 1
ATOM 640 N N . GLU A 1 87 ? -23.255 -7.733 15.355 1.00 49.75 87 GLU A N 1
ATOM 641 C CA . GLU A 1 87 ? -23.589 -9.147 15.247 1.00 49.75 87 GLU A CA 1
ATOM 642 C C . GLU A 1 87 ? -23.574 -9.500 13.760 1.00 49.75 87 GLU A C 1
ATOM 644 O O . GLU A 1 87 ? -24.517 -9.251 13.009 1.00 49.75 87 GLU A O 1
ATOM 649 N N . PHE A 1 88 ? -22.450 -10.053 13.314 1.00 42.38 88 PHE A N 1
ATOM 650 C CA . PHE A 1 88 ? -22.344 -10.678 12.008 1.00 42.38 88 PHE A CA 1
ATOM 651 C C . PHE A 1 88 ? -23.049 -12.036 12.089 1.00 42.38 88 PHE A C 1
ATOM 653 O O . PHE A 1 88 ? -22.426 -13.077 12.324 1.00 42.38 88 PHE A O 1
ATOM 660 N N . SER A 1 89 ? -24.377 -12.026 11.955 1.00 48.84 89 SER A N 1
ATOM 661 C CA . SER A 1 89 ? -25.172 -13.249 11.923 1.00 48.84 89 SER A CA 1
ATOM 662 C C . SER A 1 89 ? -24.804 -14.048 10.672 1.00 48.84 89 SER A C 1
ATOM 664 O O . SER A 1 89 ? -25.261 -13.770 9.565 1.00 48.84 89 SER A O 1
ATOM 666 N N . HIS A 1 90 ? -23.955 -15.060 10.839 1.00 49.38 90 HIS A N 1
ATOM 667 C CA . HIS A 1 90 ? -23.798 -16.096 9.828 1.00 49.38 90 HIS A CA 1
ATOM 668 C C . HIS A 1 90 ? -25.112 -16.887 9.760 1.00 49.38 90 HIS A C 1
ATOM 670 O O . HIS A 1 90 ? -25.674 -17.202 10.816 1.00 49.38 90 HIS A O 1
ATOM 676 N N . PRO A 1 91 ? -25.612 -17.264 8.568 1.00 49.00 91 PRO A N 1
ATOM 677 C CA . PRO A 1 91 ? -26.700 -18.222 8.479 1.00 49.00 91 PRO A CA 1
ATOM 678 C C . PRO A 1 91 ? -26.193 -19.560 9.025 1.00 49.00 91 PRO A C 1
ATOM 680 O O . PRO A 1 91 ? -25.525 -20.331 8.337 1.00 49.00 91 PRO A O 1
ATOM 683 N N . THR A 1 92 ? -26.486 -19.828 10.296 1.00 50.12 92 THR A N 1
ATOM 684 C CA . THR A 1 92 ? -26.343 -21.167 10.858 1.00 50.12 92 THR A CA 1
ATOM 685 C C . THR A 1 92 ? -27.344 -22.037 10.116 1.00 50.12 92 THR A C 1
ATOM 687 O O . THR A 1 92 ? -28.552 -21.900 10.306 1.00 50.12 92 THR A O 1
ATOM 690 N N . VAL A 1 93 ? -26.853 -22.907 9.230 1.00 50.34 93 VAL A N 1
ATOM 691 C CA . VAL A 1 93 ? -27.656 -23.997 8.674 1.00 50.34 93 VAL A CA 1
ATOM 692 C C . VAL A 1 93 ? -28.202 -24.777 9.866 1.00 50.34 93 VAL A C 1
ATOM 694 O O . VAL A 1 93 ? -27.445 -25.404 10.609 1.00 50.34 93 VAL A O 1
ATOM 697 N N . ALA A 1 94 ? -29.510 -24.670 10.092 1.00 44.25 94 ALA A N 1
ATOM 698 C CA . ALA A 1 94 ? -30.185 -25.371 11.169 1.00 44.25 94 ALA A CA 1
ATOM 699 C C . ALA A 1 94 ? -29.902 -26.879 11.036 1.00 44.25 94 ALA A C 1
ATOM 701 O O . ALA A 1 94 ? -30.103 -27.433 9.949 1.00 44.25 94 ALA A O 1
ATOM 702 N N . PRO A 1 95 ? -29.446 -27.576 12.092 1.00 45.81 95 PRO A N 1
ATOM 703 C CA . PRO A 1 95 ? -29.357 -29.023 12.035 1.00 45.81 95 PRO A CA 1
ATOM 704 C C . PRO A 1 95 ? -30.770 -29.573 11.837 1.00 45.81 95 PRO A C 1
ATOM 706 O O . PRO A 1 95 ? -31.683 -29.269 12.607 1.00 45.81 95 PRO A O 1
ATOM 709 N N . ALA A 1 96 ? -30.945 -30.360 10.773 1.00 45.84 96 ALA A N 1
ATOM 710 C CA . ALA A 1 96 ? -32.198 -31.019 10.440 1.00 45.84 96 ALA A CA 1
ATOM 711 C C . ALA A 1 96 ? -32.789 -31.689 11.690 1.00 45.84 96 ALA A C 1
ATOM 713 O O . ALA A 1 96 ? -32.158 -32.539 12.325 1.00 45.84 96 ALA A O 1
ATOM 714 N N . SER A 1 97 ? -34.005 -31.281 12.051 1.00 43.53 97 SER A N 1
ATOM 715 C CA . SER A 1 97 ? -34.744 -31.810 13.189 1.00 43.53 97 SER A CA 1
ATOM 716 C C . SER A 1 97 ? -34.927 -33.320 13.030 1.00 43.53 97 SER A C 1
ATOM 718 O O . SER A 1 97 ? -35.741 -33.789 12.231 1.00 43.53 97 SER A O 1
ATOM 720 N N . ARG A 1 98 ? -34.175 -34.107 13.799 1.00 47.47 98 ARG A N 1
ATOM 721 C CA . ARG A 1 98 ? -34.400 -35.546 13.908 1.00 47.47 98 ARG A CA 1
ATOM 722 C C . ARG A 1 98 ? -35.673 -35.766 14.727 1.00 47.47 98 ARG A C 1
ATOM 724 O O . ARG A 1 98 ? -35.695 -35.520 15.929 1.00 47.47 98 ARG A O 1
ATOM 731 N N . ALA A 1 99 ? -36.729 -36.214 14.052 1.00 43.06 99 ALA A N 1
ATOM 732 C CA . ALA A 1 99 ? -38.021 -36.538 14.650 1.00 43.06 99 ALA A CA 1
ATOM 733 C C . ALA A 1 99 ? -37.887 -37.537 15.826 1.00 43.06 99 ALA A C 1
ATOM 735 O O . ALA A 1 99 ? -37.068 -38.464 15.757 1.00 43.06 99 ALA A O 1
ATOM 736 N N . PRO A 1 100 ? -38.696 -37.405 16.895 1.00 40.03 100 PRO A N 1
ATOM 737 C CA . PRO A 1 100 ? -38.639 -38.315 18.029 1.00 40.03 100 PRO A CA 1
ATOM 738 C C . PRO A 1 100 ? -39.317 -39.646 17.672 1.00 40.03 100 PRO A C 1
ATOM 740 O O . PRO A 1 100 ? -40.519 -39.701 17.413 1.00 40.03 100 PRO A O 1
ATOM 743 N N . LYS A 1 101 ? -38.559 -40.751 17.690 1.00 42.12 101 LYS A N 1
ATOM 744 C CA . LYS A 1 101 ? -39.146 -42.099 17.672 1.00 42.12 101 LYS A CA 1
ATOM 745 C C . LYS A 1 101 ? -39.809 -42.369 19.024 1.00 42.12 101 LYS A C 1
ATOM 747 O O . LYS A 1 101 ? -39.153 -42.393 20.061 1.00 42.12 101 LYS A O 1
ATOM 752 N N . ARG A 1 102 ? -41.127 -42.554 18.996 1.00 39.03 102 ARG A N 1
ATOM 753 C CA . ARG A 1 102 ? -41.974 -42.914 20.139 1.00 39.03 102 ARG A CA 1
ATOM 754 C C . ARG A 1 102 ? -41.927 -44.428 20.414 1.00 39.03 102 ARG A C 1
ATOM 756 O O . ARG A 1 102 ? -41.941 -45.209 19.468 1.00 39.03 102 ARG A O 1
ATOM 763 N N . ARG A 1 103 ? -42.058 -44.766 21.711 1.00 34.91 103 ARG A N 1
ATOM 764 C CA . ARG A 1 103 ? -42.318 -46.076 22.373 1.00 34.91 103 ARG A CA 1
ATOM 765 C C . ARG A 1 103 ? -41.117 -47.036 22.506 1.00 34.91 103 ARG A C 1
ATOM 767 O O . ARG A 1 103 ? -40.290 -47.105 21.617 1.00 34.91 103 ARG A O 1
ATOM 774 N N . ALA A 1 104 ? -40.962 -47.789 23.603 1.00 34.59 104 ALA A N 1
ATOM 775 C CA . ALA A 1 104 ? -41.980 -48.345 24.503 1.00 34.59 104 ALA A CA 1
ATOM 776 C C . ALA A 1 104 ? -41.581 -48.384 26.000 1.00 34.59 104 ALA A C 1
ATOM 778 O O . ALA A 1 104 ? -40.414 -48.314 26.366 1.00 34.59 104 ALA A O 1
ATOM 779 N N . VAL A 1 105 ? -42.622 -48.496 26.830 1.00 40.38 105 VAL A N 1
ATOM 780 C CA . VAL A 1 105 ? -42.661 -48.644 28.294 1.00 40.38 105 VAL A CA 1
ATOM 781 C C . VAL A 1 105 ? -42.303 -50.080 28.709 1.00 40.38 105 VAL A C 1
ATOM 783 O O . VAL A 1 105 ? -42.819 -51.016 28.105 1.00 40.38 105 VAL A O 1
ATOM 786 N N . GLY A 1 106 ? -41.498 -50.243 29.769 1.00 35.53 106 GLY A N 1
ATOM 787 C CA . GLY A 1 106 ? -41.238 -51.525 30.447 1.00 35.53 106 GLY A CA 1
ATOM 788 C C . GLY A 1 106 ? -40.205 -51.420 31.589 1.00 35.53 106 GLY A C 1
ATOM 789 O O . GLY A 1 106 ? -39.017 -51.323 31.324 1.00 35.53 106 GLY A O 1
ATOM 790 N N . GLN A 1 107 ? -40.705 -51.393 32.832 1.00 35.16 107 GLN A N 1
ATOM 791 C CA . GLN A 1 107 ? -40.093 -51.461 34.191 1.00 35.16 107 GLN A CA 1
ATOM 792 C C . GLN A 1 107 ? -38.889 -52.430 34.426 1.00 35.16 107 GLN A C 1
ATOM 794 O O . GLN A 1 107 ? -38.666 -53.297 33.590 1.00 35.16 107 GLN A O 1
ATOM 799 N N . PRO A 1 108 ? -38.271 -52.498 35.642 1.00 43.31 108 PRO A N 1
ATOM 800 C CA . PRO A 1 108 ? -37.837 -51.445 36.579 1.00 43.31 108 PRO A CA 1
ATOM 801 C C . PRO A 1 108 ? -36.400 -51.665 37.158 1.00 43.31 108 PRO A C 1
ATOM 803 O O . PRO A 1 108 ? -35.801 -52.723 37.026 1.00 43.31 108 PRO A O 1
ATOM 806 N N . ALA A 1 109 ? -35.892 -50.631 37.845 1.00 39.88 109 ALA A N 1
ATOM 807 C CA . ALA A 1 109 ? -34.905 -50.587 38.947 1.00 39.88 109 ALA A CA 1
ATOM 808 C C . ALA A 1 109 ? -33.692 -51.556 39.016 1.00 39.88 109 ALA A C 1
ATOM 810 O O . ALA A 1 109 ? -33.833 -52.730 39.337 1.00 39.88 109 ALA A O 1
ATOM 811 N N . ALA A 1 110 ? -32.477 -50.985 39.012 1.00 39.19 110 ALA A N 1
ATOM 812 C CA . ALA A 1 110 ? -31.387 -51.426 39.893 1.00 39.19 110 ALA A CA 1
ATOM 813 C C . ALA A 1 110 ? -30.401 -50.274 40.167 1.00 39.19 110 ALA A C 1
ATOM 815 O O . ALA A 1 110 ? -29.772 -49.725 39.266 1.00 39.19 110 ALA A O 1
ATOM 816 N N . ALA A 1 111 ? -30.301 -49.895 41.439 1.00 35.81 111 ALA A N 1
ATOM 817 C CA . ALA A 1 111 ? -29.278 -49.007 41.972 1.00 35.81 111 ALA A CA 1
ATOM 818 C C . ALA A 1 111 ? -27.919 -49.725 42.097 1.00 35.81 111 ALA A C 1
ATOM 820 O O . ALA A 1 111 ? -27.885 -50.953 42.116 1.00 35.81 111 ALA A O 1
ATOM 821 N N . ARG A 1 112 ? -26.868 -48.925 42.370 1.00 36.12 112 ARG A N 1
ATOM 822 C CA . ARG A 1 112 ? -25.514 -49.261 42.888 1.00 36.12 112 ARG A CA 1
ATOM 823 C C . ARG A 1 112 ? -24.405 -49.342 41.830 1.00 36.12 112 ARG A C 1
ATOM 825 O O . ARG A 1 112 ? -24.638 -49.816 40.737 1.00 36.12 112 ARG A O 1
ATOM 832 N N . ILE A 1 113 ? -23.149 -48.953 42.063 1.00 38.62 113 ILE A N 1
ATOM 833 C CA . ILE A 1 113 ? -22.406 -48.285 43.149 1.00 38.62 113 ILE A CA 1
ATOM 834 C C . ILE A 1 113 ? -21.116 -47.775 42.474 1.00 38.62 113 ILE A C 1
ATOM 836 O O . ILE A 1 113 ? -20.539 -48.457 41.628 1.00 38.62 113 ILE A O 1
ATOM 840 N N . ARG A 1 114 ? -20.630 -46.595 42.868 1.00 40.28 114 ARG A N 1
ATOM 841 C CA . ARG A 1 114 ? -19.320 -46.060 42.469 1.00 40.28 114 ARG A CA 1
ATOM 842 C C . ARG A 1 114 ? -18.230 -46.715 43.323 1.00 40.28 114 ARG A C 1
ATOM 844 O O . ARG A 1 114 ? -18.195 -46.478 44.527 1.00 40.28 114 ARG A O 1
ATOM 851 N N . VAL A 1 115 ? -17.323 -47.487 42.722 1.00 43.44 115 VAL A N 1
ATOM 852 C CA . VAL A 1 115 ? -16.097 -47.949 43.399 1.00 43.44 115 VAL A CA 1
ATOM 853 C C . VAL A 1 115 ? -14.911 -47.177 42.841 1.00 43.44 115 VAL A C 1
ATOM 855 O O . VAL A 1 115 ? -14.433 -47.436 41.742 1.00 43.44 115 VAL A O 1
ATOM 858 N N . GLY A 1 116 ? -14.433 -46.210 43.621 1.00 37.97 116 GLY A N 1
ATOM 859 C CA . GLY A 1 116 ? -13.082 -45.693 43.467 1.00 37.97 116 GLY A CA 1
ATOM 860 C C . GLY A 1 116 ? -12.081 -46.696 44.038 1.00 37.97 116 GLY A C 1
ATOM 861 O O . GLY A 1 116 ? -12.292 -47.231 45.126 1.00 37.97 116 GLY A O 1
ATOM 862 N N . ARG A 1 117 ? -10.960 -46.913 43.348 1.00 43.38 117 ARG A N 1
ATOM 863 C CA . ARG A 1 117 ? -9.756 -47.471 43.972 1.00 43.38 117 ARG A CA 1
ATOM 864 C C . ARG A 1 117 ? -8.600 -46.489 43.839 1.00 43.38 117 ARG A C 1
ATOM 866 O O . ARG A 1 117 ? -8.234 -46.047 42.755 1.00 43.38 117 ARG A O 1
ATOM 873 N N . ARG A 1 118 ? -8.083 -46.119 45.011 1.00 40.31 118 ARG A N 1
ATOM 874 C CA . ARG A 1 118 ? -6.908 -45.284 45.246 1.00 40.31 118 ARG A CA 1
ATOM 875 C C . ARG A 1 118 ? -5.619 -46.014 44.831 1.00 40.31 118 ARG A C 1
ATOM 877 O O . ARG A 1 118 ? -5.440 -47.172 45.168 1.00 40.31 118 ARG A O 1
ATOM 884 N N . ARG A 1 119 ? -4.735 -45.244 44.185 1.00 41.16 119 ARG A N 1
ATOM 885 C CA . ARG A 1 119 ? -3.274 -45.064 44.375 1.00 41.16 119 ARG A CA 1
ATOM 886 C C . ARG A 1 119 ? -2.325 -46.259 44.662 1.00 41.16 119 ARG A C 1
ATOM 888 O O . ARG A 1 119 ? -2.338 -46.777 45.769 1.00 41.16 119 ARG A O 1
ATOM 895 N N . ARG A 1 120 ? -1.304 -46.316 43.771 1.00 38.03 120 ARG A N 1
ATOM 896 C CA . ARG A 1 120 ? 0.182 -46.370 43.981 1.00 38.03 120 ARG A CA 1
ATOM 897 C C . ARG A 1 120 ? 0.820 -47.715 44.423 1.00 38.03 120 ARG A C 1
ATOM 899 O O . ARG A 1 120 ? 0.125 -48.511 45.030 1.00 38.03 120 ARG A O 1
ATOM 906 N N . PRO A 1 121 ? 2.166 -47.883 44.339 1.00 47.97 121 PRO A N 1
ATOM 907 C CA . PRO A 1 121 ? 3.130 -47.565 43.260 1.00 47.97 121 PRO A CA 1
ATOM 908 C C . PRO A 1 121 ? 4.236 -48.665 43.086 1.00 47.97 121 PRO A C 1
ATOM 910 O O . PRO A 1 121 ? 4.203 -49.681 43.764 1.00 47.97 121 PRO A O 1
ATOM 913 N N . LEU A 1 122 ? 5.263 -48.361 42.269 1.00 42.47 122 LEU A N 1
ATOM 914 C CA . LEU A 1 122 ? 6.652 -48.889 42.258 1.00 42.47 122 LEU A CA 1
ATOM 915 C C . LEU A 1 122 ? 6.922 -50.324 41.753 1.00 42.47 122 LEU A C 1
ATOM 917 O O . LEU A 1 122 ? 6.506 -51.312 42.341 1.00 42.47 122 LEU A O 1
ATOM 921 N N . GLY A 1 123 ? 7.775 -50.409 40.726 1.00 41.78 123 GLY A N 1
ATOM 922 C CA . GLY A 1 123 ? 8.460 -51.631 40.300 1.00 41.78 123 GLY A CA 1
ATOM 923 C C . GLY A 1 123 ? 9.599 -51.321 39.326 1.00 41.78 123 GLY A C 1
ATOM 924 O O . GLY A 1 123 ? 9.358 -51.046 38.157 1.00 41.78 123 GLY A O 1
ATOM 925 N N . HIS A 1 124 ? 10.830 -51.313 39.841 1.00 47.25 124 HIS A N 1
ATOM 926 C CA . HIS A 1 124 ? 12.097 -51.276 39.102 1.00 47.25 124 HIS A CA 1
ATOM 927 C C . HIS A 1 124 ? 12.356 -52.586 38.330 1.00 47.25 124 HIS A C 1
ATOM 929 O O . HIS A 1 124 ? 11.993 -53.653 38.813 1.00 47.25 124 HIS A O 1
ATOM 935 N N . GLY A 1 125 ? 13.116 -52.509 37.228 1.00 43.62 125 GLY A N 1
ATOM 936 C CA . GLY A 1 125 ? 13.852 -53.641 36.629 1.00 43.62 125 GLY A CA 1
ATOM 937 C C . GLY A 1 125 ? 14.042 -53.474 35.113 1.00 43.62 125 GLY A C 1
ATOM 938 O O . GLY A 1 125 ? 13.082 -53.625 34.376 1.00 43.62 125 GLY A O 1
ATOM 939 N N . ARG A 1 126 ? 15.137 -52.872 34.623 1.00 43.22 126 ARG A N 1
ATOM 940 C CA . ARG A 1 126 ? 16.434 -53.468 34.201 1.00 43.22 126 ARG A CA 1
ATOM 941 C C . ARG A 1 126 ? 16.388 -54.397 32.959 1.00 43.22 126 ARG A C 1
ATOM 943 O O . ARG A 1 126 ? 15.897 -55.508 33.058 1.00 43.22 126 ARG A O 1
ATOM 950 N N . LEU A 1 127 ? 17.100 -53.932 31.917 1.00 44.00 127 LEU A N 1
ATOM 951 C CA . LEU A 1 127 ? 18.081 -54.608 31.030 1.00 44.00 127 LEU A CA 1
ATOM 952 C C . LEU A 1 127 ? 17.669 -55.664 29.977 1.00 44.00 127 LEU A C 1
ATOM 954 O O . LEU A 1 127 ? 17.017 -56.654 30.282 1.00 44.00 127 LEU A O 1
ATOM 958 N N . GLY A 1 128 ? 18.277 -55.495 28.789 1.00 41.69 128 GLY A N 1
ATOM 959 C CA . GLY A 1 128 ? 18.491 -56.482 27.714 1.00 41.69 128 GLY A CA 1
ATOM 960 C C . GLY A 1 128 ? 17.718 -56.122 26.438 1.00 41.69 128 GLY A C 1
ATOM 961 O O . GLY A 1 128 ? 16.505 -55.989 26.512 1.00 41.69 128 GLY A O 1
ATOM 962 N N . GLN A 1 129 ? 18.299 -55.926 25.254 1.00 41.12 129 GLN A N 1
ATOM 963 C CA . GLN A 1 129 ? 19.664 -56.049 24.729 1.00 41.12 129 GLN A CA 1
ATOM 964 C C . GLN A 1 129 ? 19.901 -54.936 23.700 1.00 41.12 129 GLN A C 1
ATOM 966 O O . GLN A 1 129 ? 18.891 -54.418 23.170 1.00 41.12 129 GLN A O 1
#

Foldseek 3Di:
DQEAEDEDADPVCQPDWDEDPDQQHKTWYWYDDDPDIRIDIHHDDDPVCPCSDSVNVVVVVVVVVVVVVVCCVVPDPDDPDDPDDPPPDDPPPPDPDDDDDDDDDDDDDDDDDDDDDDDDDDDDDDDDD

Sequence (129 aa):
WELSSSHCGSASLDFFGFGPVVKDGFGVGYMIKNDTINVQVTTRALPDAPHHTAVAFATAIHTALLTIQQIVLIAAPLPTHVPSALEFSHPTVAPASRAPKRRAVGQPAAARIRVGRRRRPLGHGRLGQ

InterPro domains:
  IPR000542 Acyltransferase ChoActase/COT/CPT [PTHR22589] (1-71)
  IPR023213 Chloramphenicol acetyltransferase-like domain superfamily [G3DSA:3.30.559.10] (1-76)
  IPR039551 Choline/Carnitine o-acyltransferase, domain 1 and 2 [PF00755] (1-62)

Secondary structure (DSSP, 8-state):
--EEEEE---GGGTT-----SSTT-EEEEEEE-SS-EEEEEEE---TT-TT--HHHHHHHHHHHHHHHHHHHHHHS-S---------------PPP--PPPP---------------------------

Organism: NCBI:txid1486929